Protein AF-A0A9E5Y5Z8-F1 (afdb_monomer_lite)

Secondary structure (DSSP, 8-state):
--EE-SSEEEEEEE-SS---SSS--EEEEEEEEETTEE-B--EEEEE------TTTTEEEEEEEB-SS---TT--EEEEEEETTT--EEEEEEEEE--------

Sequence (104 aa):
DHRITTGRHRFEILQTEAVSERIKAVTYKIGIYAGSEPVSDIQTVTFDSVSQEMADRKKEIILTLKNMVFSNTGKYRLVFRDANTDIDEQFIPVRIDRAFTSDF

pLDDT: mean 79.17, std 12.43, range [38.31, 92.38]

Foldseek 3Di:
DAEAQDQKDKDKDFQPDADDPVRAWWKKFKFKDQVPHTQKHTDIDIRHHNDPDRVSRIDIDIIGGDPDDDDQPTFMKIFIATPVVRHGPDIDTYGYPNDPPPPD

Structure (mmCIF, N/CA/C/O backbone):
data_AF-A0A9E5Y5Z8-F1
#
_entry.id   AF-A0A9E5Y5Z8-F1
#
loop_
_atom_site.group_PDB
_atom_site.id
_atom_site.type_symbol
_atom_site.label_atom_id
_atom_site.label_alt_id
_atom_site.label_comp_id
_atom_site.label_asym_id
_atom_site.label_entity_id
_atom_site.label_seq_id
_atom_site.pdbx_PDB_ins_code
_atom_site.Cartn_x
_atom_site.Cartn_y
_atom_site.Cartn_z
_atom_site.occupancy
_atom_site.B_iso_or_equiv
_atom_site.auth_seq_id
_atom_site.auth_comp_id
_atom_site.auth_asym_id
_atom_site.auth_atom_id
_atom_site.pdbx_PDB_model_num
ATOM 1 N N . ASP A 1 1 ? -6.022 12.139 -8.977 1.00 49.50 1 ASP A N 1
ATOM 2 C CA . ASP A 1 1 ? -4.971 11.445 -9.746 1.00 49.50 1 ASP A CA 1
ATOM 3 C C . ASP A 1 1 ? -3.765 11.332 -8.820 1.00 49.50 1 ASP A C 1
ATOM 5 O O . ASP A 1 1 ? -3.320 12.356 -8.319 1.00 49.50 1 ASP A O 1
ATOM 9 N N . HIS A 1 2 ? -3.357 10.114 -8.450 1.00 60.34 2 HIS A N 1
ATOM 10 C CA . HIS A 1 2 ? -2.224 9.889 -7.543 1.00 60.34 2 HIS A CA 1
ATOM 11 C C . HIS A 1 2 ? -0.967 9.664 -8.392 1.00 60.34 2 HIS A C 1
ATOM 13 O O . HIS A 1 2 ? -0.840 8.610 -9.024 1.00 60.34 2 HIS A O 1
ATOM 19 N N . ARG A 1 3 ? -0.071 10.661 -8.430 1.00 65.06 3 ARG A N 1
ATOM 20 C CA . ARG A 1 3 ? 1.183 10.630 -9.197 1.00 65.06 3 ARG A CA 1
ATOM 21 C C . ARG A 1 3 ? 2.359 10.260 -8.295 1.00 65.06 3 ARG A C 1
ATOM 23 O O . ARG A 1 3 ? 2.608 10.933 -7.299 1.00 65.06 3 ARG A O 1
ATOM 30 N N . ILE A 1 4 ? 3.113 9.235 -8.682 1.00 71.38 4 ILE A N 1
ATOM 31 C CA . ILE A 1 4 ? 4.318 8.783 -7.975 1.00 71.38 4 ILE A CA 1
ATOM 32 C C . ILE A 1 4 ? 5.540 9.091 -8.842 1.00 71.38 4 ILE A C 1
ATOM 34 O O . ILE A 1 4 ? 5.668 8.550 -9.939 1.00 71.38 4 ILE A O 1
ATOM 38 N N . THR A 1 5 ? 6.432 9.955 -8.358 1.00 66.12 5 THR A N 1
ATOM 39 C CA . THR A 1 5 ? 7.685 10.337 -9.040 1.00 66.12 5 THR A CA 1
ATOM 40 C C . THR A 1 5 ? 8.927 9.752 -8.359 1.00 66.12 5 THR A C 1
ATOM 42 O O . THR A 1 5 ? 9.971 9.585 -8.988 1.00 66.12 5 THR A O 1
ATOM 45 N N . THR A 1 6 ? 8.826 9.394 -7.077 1.00 69.56 6 THR A N 1
ATOM 46 C CA . THR A 1 6 ? 9.930 8.899 -6.245 1.00 69.56 6 THR A CA 1
ATOM 47 C C . THR A 1 6 ? 9.903 7.380 -6.082 1.00 69.56 6 THR A C 1
ATOM 49 O O . THR A 1 6 ? 8.850 6.750 -6.100 1.00 69.56 6 THR A O 1
ATOM 52 N N . GLY A 1 7 ? 11.079 6.768 -5.884 1.00 74.12 7 GLY A N 1
ATOM 53 C CA . GLY A 1 7 ? 11.193 5.321 -5.638 1.00 74.12 7 GLY A CA 1
ATOM 54 C C . GLY A 1 7 ? 10.587 4.865 -4.306 1.00 74.12 7 GLY A C 1
ATOM 55 O O . GLY A 1 7 ? 10.182 3.720 -4.184 1.00 74.12 7 GLY A O 1
ATOM 56 N N . ARG A 1 8 ? 10.482 5.755 -3.318 1.00 83.06 8 ARG A N 1
ATOM 57 C CA . ARG A 1 8 ? 9.711 5.542 -2.089 1.00 83.06 8 ARG A CA 1
ATOM 58 C C . ARG A 1 8 ? 8.592 6.557 -2.030 1.00 83.06 8 ARG A C 1
ATOM 60 O O . ARG A 1 8 ? 8.849 7.751 -2.185 1.00 83.06 8 ARG A O 1
ATOM 67 N N . HIS A 1 9 ? 7.380 6.083 -1.787 1.00 82.94 9 HIS A N 1
ATOM 68 C CA . HIS A 1 9 ? 6.220 6.934 -1.597 1.00 82.94 9 HIS A CA 1
ATOM 69 C C . HIS A 1 9 ? 5.497 6.537 -0.317 1.00 82.94 9 HIS A C 1
ATOM 71 O O . HIS A 1 9 ? 5.238 5.356 -0.075 1.00 82.94 9 HIS A O 1
ATOM 77 N N . ARG A 1 10 ? 5.199 7.536 0.512 1.00 86.56 10 ARG A N 1
ATOM 78 C CA . ARG A 1 10 ? 4.410 7.350 1.722 1.00 86.56 10 ARG A CA 1
ATOM 79 C C . ARG A 1 10 ? 2.938 7.472 1.360 1.00 86.56 10 ARG A C 1
ATOM 81 O O . ARG A 1 10 ? 2.521 8.495 0.830 1.00 86.56 10 ARG A O 1
ATOM 88 N N . PHE A 1 11 ? 2.171 6.442 1.671 1.00 84.81 11 PHE A N 1
ATOM 89 C CA . PHE A 1 11 ? 0.723 6.448 1.571 1.00 84.81 11 PHE A CA 1
ATOM 90 C C . PHE A 1 11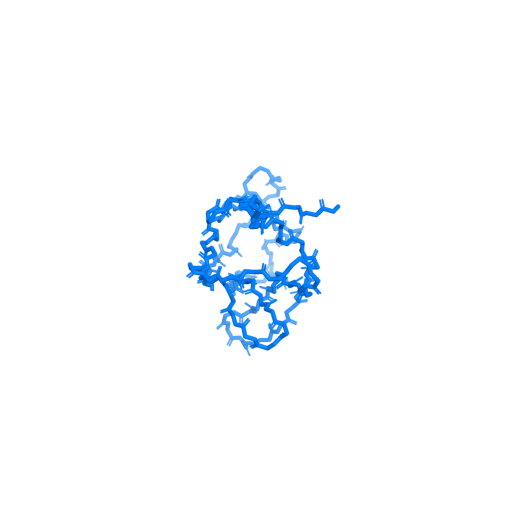 ? 0.138 6.564 2.972 1.00 84.81 11 PHE A C 1
ATOM 92 O O . PHE A 1 11 ? 0.552 5.861 3.892 1.00 84.81 11 PHE A O 1
ATOM 99 N N . GLU A 1 12 ? -0.822 7.466 3.129 1.00 85.69 12 GLU A N 1
ATOM 100 C CA . GLU A 1 12 ? -1.670 7.512 4.312 1.00 85.69 12 GLU A CA 1
ATOM 101 C C . GLU A 1 12 ? -2.924 6.701 4.002 1.00 85.69 12 GLU A C 1
ATOM 103 O O . GLU A 1 12 ? -3.689 7.040 3.099 1.00 85.69 12 GLU A O 1
ATOM 108 N N . ILE A 1 13 ? -3.097 5.597 4.718 1.00 83.69 13 ILE A N 1
ATOM 109 C CA . ILE A 1 13 ? -4.268 4.745 4.606 1.00 83.69 13 ILE A CA 1
ATOM 110 C C . ILE A 1 13 ? -5.175 5.064 5.780 1.00 83.69 13 ILE A C 1
ATOM 112 O O . ILE A 1 13 ? -4.799 4.897 6.941 1.00 83.69 13 ILE A O 1
ATOM 116 N N . LEU A 1 14 ? -6.379 5.527 5.471 1.00 81.50 14 LEU A N 1
ATOM 117 C CA . LEU A 1 14 ? -7.419 5.712 6.464 1.00 81.50 14 LEU A CA 1
ATOM 118 C C . LEU A 1 14 ? -8.250 4.437 6.534 1.00 81.50 14 LEU A C 1
ATOM 120 O O . LEU A 1 14 ? -8.851 4.032 5.540 1.00 81.50 14 LEU A O 1
ATOM 124 N N . GLN A 1 15 ? -8.327 3.836 7.716 1.00 74.69 15 GLN A N 1
ATOM 125 C CA . GLN A 1 15 ? -9.322 2.809 7.978 1.00 74.69 15 GLN A CA 1
ATOM 126 C C . GLN A 1 15 ? -10.696 3.486 7.921 1.00 74.69 15 GLN A C 1
ATOM 128 O O . GLN A 1 15 ? -11.050 4.277 8.797 1.00 74.69 15 GLN A O 1
ATOM 133 N N . THR A 1 16 ? -11.483 3.212 6.887 1.00 67.81 16 THR A N 1
ATOM 134 C CA . THR A 1 16 ? -12.826 3.792 6.754 1.00 67.81 16 THR A CA 1
ATOM 135 C C . THR A 1 16 ? -13.768 3.230 7.824 1.00 67.81 16 THR A C 1
ATOM 137 O O . THR A 1 16 ? -14.521 3.984 8.438 1.00 67.81 16 THR A O 1
ATOM 140 N N . GLU A 1 17 ? -13.635 1.947 8.182 1.00 62.75 17 GLU A N 1
ATOM 141 C CA . GLU A 1 17 ? -14.571 1.228 9.072 1.00 62.75 17 GLU A CA 1
ATOM 142 C C . GLU A 1 17 ? -13.949 0.806 10.406 1.00 62.75 17 GLU A C 1
ATOM 144 O O . GLU A 1 17 ? -12.902 0.155 10.423 1.00 62.75 17 GLU A O 1
ATOM 149 N N . ALA A 1 18 ? -14.503 1.282 11.531 1.00 66.19 18 ALA A N 1
ATOM 150 C CA . ALA A 1 18 ? -13.890 1.106 12.855 1.00 66.19 18 ALA A CA 1
ATOM 151 C C . ALA A 1 18 ? -14.011 -0.342 13.295 1.00 66.19 18 ALA A C 1
ATOM 153 O O . ALA A 1 18 ? -15.061 -0.946 13.079 1.00 66.19 18 ALA A O 1
ATOM 154 N N . VAL A 1 19 ? -12.969 -0.882 13.935 1.00 76.81 19 VAL A N 1
ATOM 155 C CA . VAL A 1 19 ? -13.074 -2.221 14.516 1.00 76.81 19 VAL A CA 1
ATOM 156 C C . VAL A 1 19 ? -14.166 -2.182 15.582 1.00 76.81 19 VAL A C 1
ATOM 158 O O . VAL A 1 19 ? -14.247 -1.267 16.398 1.00 76.81 19 VAL A O 1
ATOM 161 N N . SER A 1 20 ? -15.085 -3.130 15.509 1.00 69.19 20 SER A N 1
ATOM 162 C CA . SER A 1 20 ? -16.290 -3.237 16.331 1.00 69.19 20 SER A CA 1
ATOM 163 C C . SER A 1 20 ? -16.695 -4.709 16.400 1.00 69.19 20 SER A C 1
ATOM 165 O O . SER A 1 20 ? -16.141 -5.537 15.686 1.00 69.19 20 SER A O 1
ATOM 167 N N . GLU A 1 21 ? -17.706 -5.078 17.187 1.00 67.12 21 GLU A N 1
ATOM 168 C CA . GLU A 1 21 ? -18.154 -6.485 17.254 1.00 67.12 21 GLU A CA 1
ATOM 169 C C . GLU A 1 21 ? -18.520 -7.092 15.885 1.00 67.12 21 GLU A C 1
ATOM 171 O O . GLU A 1 21 ? -18.399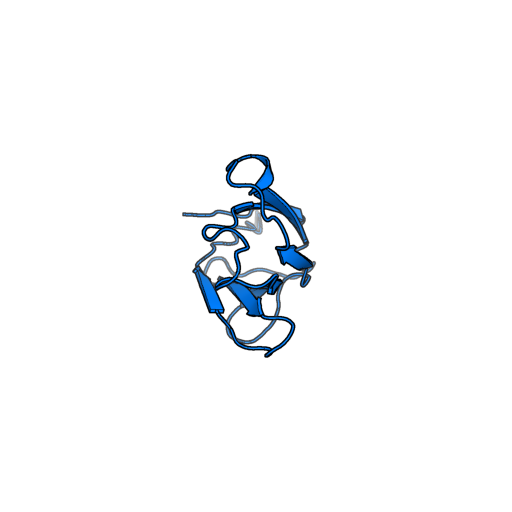 -8.300 15.685 1.00 67.12 21 GLU A O 1
ATOM 176 N N . ARG A 1 22 ? -18.925 -6.254 14.920 1.00 73.12 22 ARG A N 1
ATOM 177 C CA . ARG A 1 22 ? -19.187 -6.657 13.528 1.00 73.12 22 ARG A CA 1
ATOM 178 C C . ARG A 1 22 ? -17.974 -6.554 12.600 1.00 73.12 22 ARG A C 1
ATOM 180 O O . ARG A 1 22 ? -17.923 -7.284 11.618 1.00 73.12 22 ARG A O 1
ATOM 187 N N . ILE A 1 23 ? -17.026 -5.666 12.896 1.00 73.75 23 ILE A N 1
ATOM 188 C CA . ILE A 1 23 ? -15.858 -5.373 12.055 1.00 73.75 23 ILE A CA 1
ATOM 189 C C . ILE A 1 23 ? -14.621 -5.826 12.819 1.00 73.75 23 ILE A C 1
ATOM 191 O O . ILE A 1 23 ? -14.179 -5.152 13.743 1.00 73.75 23 ILE A O 1
ATOM 195 N N . LYS A 1 24 ? -14.077 -6.992 12.478 1.00 77.81 24 LYS A 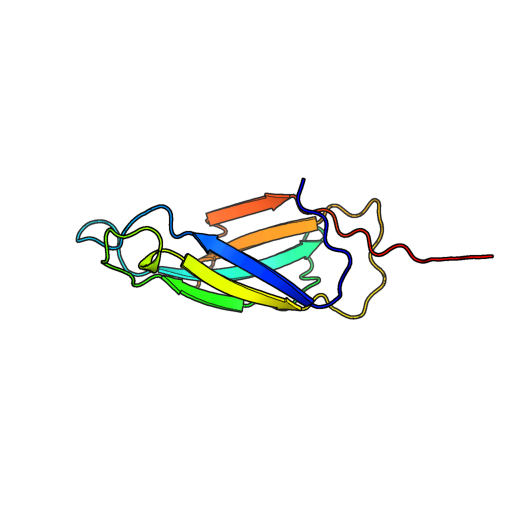N 1
ATOM 196 C CA . LYS A 1 24 ? -12.883 -7.512 13.153 1.00 77.81 24 LYS A CA 1
ATOM 197 C C . LYS A 1 24 ? -11.631 -6.779 12.686 1.00 77.81 24 LYS A C 1
ATOM 199 O O . LYS A 1 24 ? -11.607 -6.210 11.598 1.00 77.81 24 LYS A O 1
ATOM 204 N N . ALA A 1 25 ? -10.589 -6.841 13.513 1.00 81.25 25 ALA A N 1
ATOM 205 C CA . ALA A 1 25 ? -9.260 -6.429 13.096 1.00 81.25 25 ALA A CA 1
ATOM 206 C C . ALA A 1 25 ? -8.884 -7.176 11.812 1.00 81.25 25 ALA A C 1
ATOM 208 O O . ALA A 1 25 ? -8.973 -8.405 11.752 1.00 81.25 25 ALA A O 1
ATOM 209 N N . VAL A 1 26 ? -8.500 -6.420 10.792 1.00 82.62 26 VAL A N 1
ATOM 210 C CA . VAL A 1 26 ? -8.186 -6.939 9.462 1.00 82.62 26 VAL A CA 1
ATOM 211 C C . VAL A 1 26 ? -6.755 -6.565 9.122 1.00 82.62 26 VAL A C 1
ATOM 213 O O . VAL A 1 26 ? -6.263 -5.499 9.495 1.00 82.62 26 VAL A O 1
ATOM 216 N N . THR A 1 27 ? -6.054 -7.466 8.450 1.00 89.31 27 THR A N 1
ATOM 217 C CA . THR A 1 27 ? -4.666 -7.238 8.062 1.00 89.31 27 THR A CA 1
ATOM 218 C C . THR A 1 27 ? -4.632 -7.120 6.556 1.00 89.31 27 THR A C 1
ATOM 220 O O . THR A 1 27 ? -4.961 -8.078 5.880 1.00 89.31 27 THR A O 1
ATOM 223 N N . TYR A 1 28 ? -4.204 -5.985 6.018 1.00 89.69 28 TYR A N 1
ATOM 224 C CA . TYR A 1 28 ? -4.103 -5.773 4.578 1.00 89.69 28 TYR A CA 1
ATOM 225 C C . TYR A 1 28 ? -2.654 -5.813 4.108 1.00 89.69 28 TYR A C 1
ATOM 227 O O . TYR A 1 28 ? -1.785 -5.133 4.648 1.00 89.69 28 TYR A O 1
ATOM 235 N N . LYS A 1 29 ? -2.409 -6.571 3.046 1.00 92.38 29 LYS A N 1
ATOM 236 C CA . LYS A 1 29 ? -1.225 -6.520 2.194 1.00 92.38 29 LYS A CA 1
ATOM 237 C C . LYS A 1 29 ? -1.464 -5.485 1.101 1.00 92.38 29 LYS A C 1
ATOM 239 O O . LYS A 1 29 ? -2.331 -5.652 0.247 1.00 92.38 29 LYS A O 1
ATOM 244 N N . ILE A 1 30 ? -0.685 -4.417 1.127 1.00 91.69 30 ILE A N 1
ATOM 245 C CA . ILE A 1 30 ? -0.832 -3.273 0.236 1.00 91.69 30 ILE A CA 1
ATOM 246 C C . ILE A 1 30 ? 0.386 -3.224 -0.674 1.00 91.69 30 ILE A C 1
ATOM 248 O O . ILE A 1 30 ? 1.519 -3.172 -0.202 1.00 91.69 30 ILE A O 1
ATOM 252 N N . GLY A 1 31 ? 0.161 -3.236 -1.984 1.00 92.12 31 GLY A N 1
ATOM 253 C CA . GLY A 1 31 ? 1.236 -3.212 -2.972 1.00 92.12 31 GLY A CA 1
ATOM 254 C C . GLY A 1 31 ? 0.781 -2.633 -4.303 1.00 92.12 31 GLY A C 1
ATOM 255 O O . GLY A 1 31 ? -0.410 -2.569 -4.595 1.00 92.12 31 GLY A O 1
ATOM 256 N N . ILE A 1 32 ? 1.732 -2.191 -5.119 1.00 90.81 32 ILE A N 1
ATOM 257 C CA . ILE A 1 32 ? 1.487 -1.656 -6.456 1.00 90.81 32 ILE A CA 1
ATOM 258 C C . ILE A 1 32 ? 1.797 -2.738 -7.482 1.00 90.81 32 ILE A C 1
ATOM 260 O O . ILE A 1 32 ? 2.903 -3.279 -7.531 1.00 90.81 32 ILE A O 1
ATOM 264 N N . TYR A 1 33 ? 0.820 -2.996 -8.341 1.00 91.06 33 TYR A N 1
ATOM 265 C CA . TYR A 1 33 ? 0.878 -3.999 -9.390 1.00 91.06 33 TYR A CA 1
ATOM 266 C C . TYR A 1 33 ? 0.764 -3.342 -10.766 1.00 91.06 33 TYR A C 1
ATOM 268 O O . TYR A 1 33 ? -0.063 -2.451 -10.986 1.00 91.06 33 TYR A O 1
ATOM 276 N N . ALA A 1 34 ? 1.586 -3.802 -11.706 1.00 88.31 34 ALA A N 1
ATOM 277 C CA . ALA A 1 34 ? 1.459 -3.522 -13.128 1.00 88.31 34 ALA A CA 1
ATOM 278 C C . ALA A 1 34 ? 0.816 -4.741 -13.800 1.00 88.31 34 ALA A C 1
ATOM 280 O O . ALA A 1 34 ? 1.470 -5.745 -14.076 1.00 88.31 34 ALA A O 1
ATOM 281 N N . GLY A 1 35 ? -0.498 -4.684 -14.019 1.00 85.06 35 GLY A N 1
ATOM 282 C CA . GLY A 1 35 ? -1.245 -5.859 -14.475 1.00 85.06 35 GLY A CA 1
ATOM 283 C C . GLY A 1 35 ? -1.286 -6.938 -13.391 1.00 85.06 35 GLY A C 1
ATOM 284 O O . GLY A 1 35 ? -2.016 -6.771 -12.418 1.00 85.06 35 GLY A O 1
ATOM 285 N N . SER A 1 36 ? -0.512 -8.009 -13.569 1.00 82.88 36 SER A N 1
ATOM 286 C CA . SER A 1 36 ? -0.397 -9.133 -12.623 1.00 82.88 36 SER A CA 1
ATOM 287 C C . SER A 1 36 ? 0.929 -9.147 -11.857 1.00 82.88 36 SER A C 1
ATOM 289 O O . SER A 1 36 ? 1.095 -9.958 -10.951 1.00 82.88 36 SER A O 1
ATOM 291 N N . GLU A 1 37 ? 1.877 -8.270 -12.202 1.00 85.44 37 GLU A N 1
ATOM 292 C CA . GLU A 1 37 ? 3.217 -8.284 -11.618 1.00 85.44 37 GLU A CA 1
ATOM 293 C C . GLU A 1 37 ? 3.370 -7.200 -10.537 1.00 85.44 37 GLU A C 1
ATOM 295 O O . GLU A 1 37 ? 3.067 -6.031 -10.800 1.00 85.44 37 GLU A O 1
ATOM 300 N N . PRO A 1 38 ? 3.839 -7.538 -9.320 1.00 89.25 38 PRO A N 1
ATOM 301 C CA . PRO A 1 38 ? 4.114 -6.549 -8.285 1.00 89.25 38 PRO A CA 1
ATOM 302 C C . PRO A 1 38 ? 5.357 -5.731 -8.650 1.00 89.25 38 PRO A C 1
ATOM 304 O O . PRO A 1 38 ? 6.476 -6.254 -8.719 1.00 89.25 38 PRO A O 1
ATOM 307 N N . VAL A 1 39 ? 5.165 -4.427 -8.838 1.00 89.44 39 VAL A N 1
ATOM 308 C CA . VAL A 1 39 ? 6.225 -3.460 -9.170 1.00 89.44 39 VAL A CA 1
ATOM 309 C C . VAL A 1 39 ? 6.678 -2.632 -7.966 1.00 89.44 39 VAL A C 1
ATOM 311 O O . VAL A 1 39 ? 7.564 -1.786 -8.085 1.00 89.44 39 VAL A O 1
ATOM 314 N N . SER A 1 40 ? 6.102 -2.882 -6.793 1.00 91.06 40 SER A N 1
ATOM 315 C CA . SER A 1 40 ? 6.571 -2.378 -5.503 1.00 91.06 40 SER A CA 1
ATOM 316 C C . SER A 1 40 ? 6.775 -3.511 -4.506 1.00 91.06 40 SER A C 1
ATOM 318 O O . SER A 1 40 ? 6.412 -4.660 -4.763 1.00 91.06 40 SER A O 1
ATOM 320 N N . ASP A 1 41 ? 7.325 -3.157 -3.350 1.00 92.19 41 ASP A N 1
ATOM 321 C CA . ASP A 1 41 ? 7.229 -3.971 -2.144 1.00 92.19 41 ASP A CA 1
ATOM 322 C C . ASP A 1 41 ? 5.774 -4.051 -1.640 1.00 92.19 41 ASP A C 1
ATOM 324 O O . ASP A 1 41 ? 4.945 -3.201 -1.995 1.00 92.19 41 ASP A O 1
ATOM 328 N N . ILE A 1 42 ? 5.468 -5.078 -0.848 1.00 91.69 42 ILE A N 1
ATOM 329 C CA . ILE A 1 42 ? 4.132 -5.346 -0.313 1.00 91.69 42 ILE A CA 1
ATOM 330 C C . ILE A 1 42 ? 4.175 -5.080 1.188 1.00 91.69 42 ILE A C 1
ATOM 332 O O . ILE A 1 42 ? 4.703 -5.871 1.965 1.00 91.69 42 ILE A O 1
ATOM 336 N N . GLN A 1 43 ? 3.563 -3.978 1.605 1.00 91.75 43 GLN A N 1
ATOM 337 C CA . GLN A 1 43 ? 3.493 -3.608 3.011 1.00 91.75 43 GLN A CA 1
ATOM 338 C C . GLN A 1 43 ? 2.290 -4.278 3.663 1.00 91.75 43 GLN A C 1
ATOM 340 O O . GLN A 1 43 ? 1.167 -4.152 3.183 1.00 91.75 43 GLN A O 1
ATOM 345 N N . THR A 1 44 ? 2.516 -4.967 4.777 1.00 90.81 44 THR A N 1
ATOM 346 C CA . THR A 1 44 ? 1.439 -5.578 5.562 1.00 90.81 44 THR A CA 1
ATOM 347 C C . THR A 1 44 ? 1.069 -4.652 6.716 1.00 90.81 44 THR A C 1
ATOM 349 O O . THR A 1 44 ? 1.927 -4.305 7.525 1.00 90.81 44 THR A O 1
ATOM 352 N N . VAL A 1 45 ? -0.195 -4.242 6.788 1.00 87.75 45 VAL A N 1
ATOM 353 C CA . VAL A 1 45 ? -0.726 -3.360 7.833 1.00 87.75 45 VAL A CA 1
ATOM 354 C C . VAL A 1 45 ? -1.884 -4.030 8.530 1.00 87.75 45 VAL A C 1
ATOM 356 O O . VAL A 1 45 ? -2.852 -4.426 7.888 1.00 87.75 45 VAL A O 1
ATOM 359 N N . THR A 1 46 ? -1.816 -4.087 9.852 1.00 86.81 46 THR A N 1
ATOM 360 C CA . THR A 1 46 ? -2.944 -4.497 10.682 1.00 86.81 46 THR A CA 1
ATOM 361 C C . THR A 1 46 ? -3.752 -3.275 11.097 1.00 86.81 46 THR A C 1
ATOM 363 O O . THR A 1 46 ? -3.214 -2.284 11.600 1.00 86.81 46 THR A O 1
ATOM 366 N N . PHE A 1 47 ? -5.048 -3.355 10.832 1.00 83.00 47 PHE A N 1
ATOM 367 C CA . PHE A 1 47 ? -6.066 -2.377 11.170 1.00 83.00 47 PHE A CA 1
ATOM 368 C C . PHE A 1 47 ? -6.905 -2.938 12.314 1.00 83.00 47 PHE A C 1
ATOM 370 O O . PHE A 1 47 ? -7.955 -3.541 12.104 1.00 83.00 47 PHE A O 1
ATOM 377 N N . ASP A 1 48 ? -6.387 -2.790 13.530 1.00 81.44 48 ASP A N 1
ATOM 378 C CA . ASP A 1 48 ? -7.012 -3.227 14.780 1.00 81.44 48 ASP A CA 1
ATOM 379 C C . ASP A 1 48 ? -7.631 -2.070 15.588 1.00 81.44 48 ASP A C 1
ATOM 381 O O . ASP A 1 48 ? -8.192 -2.295 16.660 1.00 81.44 48 ASP A O 1
ATOM 385 N N . SER A 1 49 ? -7.592 -0.837 15.063 1.00 76.25 49 SER A N 1
ATOM 386 C CA . SER A 1 49 ? -8.067 0.350 15.779 1.00 76.25 49 SER A CA 1
ATOM 387 C C . SER A 1 49 ? -9.579 0.293 16.037 1.00 76.25 49 SER A C 1
ATOM 389 O O . SER A 1 49 ? -10.399 0.415 15.116 1.00 76.25 49 SER A O 1
ATOM 391 N N . VAL A 1 50 ? -9.930 0.159 17.321 1.00 75.50 50 VAL A N 1
ATOM 392 C CA . VAL A 1 50 ? -11.297 0.267 17.876 1.00 75.50 50 VAL A CA 1
ATOM 393 C C . VAL A 1 50 ? -11.722 1.718 18.127 1.00 75.50 50 VAL A C 1
ATOM 395 O O . VAL A 1 50 ? -12.895 2.000 18.372 1.00 75.50 50 VAL A O 1
ATOM 398 N N . SER A 1 51 ? -10.768 2.647 18.075 1.00 72.94 51 SER A N 1
ATOM 399 C CA . SER A 1 51 ? -10.988 4.077 18.268 1.00 72.94 51 SER A CA 1
ATOM 400 C C . SER A 1 51 ? -11.933 4.636 17.202 1.00 72.94 51 SER A C 1
ATOM 402 O O . SER A 1 51 ? -11.791 4.347 16.014 1.00 72.94 51 SER A O 1
ATOM 404 N N . GLN A 1 52 ? -12.881 5.482 17.612 1.00 67.12 52 GLN A N 1
ATOM 405 C CA . GLN A 1 52 ? -13.759 6.211 16.684 1.00 67.12 52 GLN A CA 1
ATOM 406 C C . GLN A 1 52 ? -13.070 7.443 16.077 1.00 67.12 52 GLN A C 1
ATOM 408 O O . GLN A 1 52 ? -13.553 8.012 15.098 1.00 67.12 52 GLN A O 1
ATOM 413 N N . GLU A 1 53 ? -11.935 7.857 16.643 1.00 74.75 53 GLU A N 1
ATOM 414 C CA . GLU A 1 53 ? -11.185 9.017 16.181 1.00 74.75 53 GLU A CA 1
ATOM 415 C C . GLU A 1 53 ? -10.497 8.740 14.845 1.00 74.75 53 GLU A C 1
ATOM 417 O O . GLU A 1 53 ? -9.666 7.844 14.714 1.00 74.75 53 GLU A O 1
ATOM 422 N N . MET A 1 54 ? -10.802 9.563 13.839 1.00 71.94 54 MET A N 1
ATOM 423 C CA . MET A 1 54 ? -10.205 9.445 12.505 1.00 71.94 54 MET A CA 1
ATOM 424 C C . MET A 1 54 ? -8.677 9.552 12.523 1.00 71.94 54 MET A C 1
ATOM 426 O O . MET A 1 54 ? -8.033 8.965 11.662 1.00 71.94 54 MET A O 1
ATOM 430 N N . ALA A 1 55 ? -8.094 10.290 13.474 1.00 75.81 55 ALA A N 1
ATOM 431 C CA . ALA A 1 55 ? -6.644 10.441 13.596 1.00 75.81 55 ALA A CA 1
ATOM 432 C C . ALA A 1 55 ? -5.959 9.123 13.990 1.00 75.81 55 ALA A C 1
ATOM 434 O O . ALA A 1 55 ? -4.983 8.732 13.358 1.00 75.81 55 ALA A O 1
ATOM 435 N N . ASP A 1 56 ? -6.536 8.402 14.952 1.00 74.12 56 ASP A N 1
ATOM 436 C CA . ASP A 1 56 ? -6.116 7.055 15.371 1.00 74.12 56 ASP A CA 1
ATOM 437 C C . ASP A 1 56 ? -6.411 5.996 14.279 1.00 74.12 56 ASP A C 1
ATOM 439 O O . ASP A 1 56 ? -5.830 4.912 14.219 1.00 74.12 56 ASP A O 1
ATOM 443 N N . ARG A 1 57 ? -7.333 6.378 13.383 1.00 79.44 57 ARG A N 1
ATOM 444 C CA . ARG A 1 57 ? -7.798 5.748 12.139 1.00 79.44 57 ARG A CA 1
ATOM 445 C C . ARG A 1 57 ? -6.742 5.588 11.042 1.00 79.44 57 ARG A C 1
ATOM 447 O O . ARG A 1 57 ? -6.941 4.848 10.074 1.00 79.44 57 ARG A O 1
ATOM 454 N N . LYS A 1 58 ? -5.677 6.387 11.120 1.00 82.62 58 LYS A N 1
ATOM 455 C CA . LYS A 1 58 ? -4.701 6.566 10.042 1.00 82.62 58 LYS A CA 1
ATOM 456 C C . LYS A 1 58 ? -3.483 5.692 10.268 1.00 82.62 58 LYS A C 1
ATOM 458 O O . LYS A 1 58 ? -2.813 5.779 11.292 1.00 82.62 58 LYS A O 1
ATOM 463 N N . LYS A 1 59 ? -3.137 4.911 9.252 1.00 85.00 59 LYS A N 1
ATOM 464 C CA . LYS A 1 59 ? -1.875 4.179 9.180 1.00 85.00 59 LYS A CA 1
ATOM 465 C C . LYS A 1 59 ? -1.046 4.751 8.045 1.00 85.00 59 LYS A C 1
ATOM 467 O O . LYS A 1 59 ? -1.501 4.833 6.906 1.00 85.00 59 LYS A O 1
ATOM 472 N N . GLU A 1 60 ? 0.185 5.139 8.347 1.00 86.25 60 GLU A N 1
ATOM 473 C CA . GLU A 1 60 ? 1.156 5.440 7.305 1.00 86.25 60 GLU A CA 1
ATOM 474 C C . GLU A 1 60 ? 1.844 4.157 6.841 1.00 86.25 60 GLU A C 1
ATOM 476 O O . GLU A 1 60 ? 2.264 3.330 7.649 1.00 86.25 60 GLU A O 1
ATOM 481 N N . ILE A 1 61 ? 1.991 4.007 5.530 1.00 88.38 61 ILE A N 1
ATOM 482 C CA . ILE A 1 61 ? 2.852 2.991 4.934 1.00 88.38 61 ILE A CA 1
ATOM 483 C C . ILE A 1 61 ? 3.813 3.636 3.964 1.00 88.38 61 ILE A C 1
ATOM 485 O O . ILE A 1 61 ? 3.498 4.633 3.320 1.00 88.38 61 ILE A O 1
ATOM 489 N N . ILE A 1 62 ? 4.978 3.027 3.807 1.00 89.00 62 ILE A N 1
ATOM 490 C CA . ILE A 1 62 ? 5.959 3.449 2.818 1.00 89.00 62 ILE A CA 1
ATOM 491 C C . ILE A 1 62 ? 6.075 2.328 1.798 1.00 89.00 62 ILE A C 1
ATOM 493 O O . ILE A 1 62 ? 6.634 1.275 2.091 1.00 89.00 62 ILE A O 1
ATOM 497 N N . LEU A 1 63 ? 5.552 2.555 0.596 1.00 89.75 63 LEU A N 1
ATOM 498 C CA . LEU A 1 63 ? 5.735 1.632 -0.517 1.00 89.75 63 LEU A CA 1
ATOM 499 C C . LEU A 1 63 ? 7.003 2.015 -1.271 1.00 89.75 63 LEU A C 1
ATOM 501 O O . LEU A 1 63 ? 7.194 3.167 -1.674 1.00 89.75 63 LEU A O 1
ATOM 505 N N . THR A 1 64 ? 7.880 1.031 -1.453 1.00 89.56 64 THR A N 1
ATOM 506 C CA . THR A 1 64 ? 9.096 1.185 -2.251 1.00 89.56 64 THR A CA 1
ATOM 507 C C . THR A 1 64 ? 8.858 0.555 -3.618 1.00 89.56 64 THR A C 1
ATOM 509 O O . THR A 1 64 ? 8.671 -0.653 -3.724 1.00 89.56 64 THR A O 1
ATOM 512 N N . LEU A 1 65 ? 8.842 1.374 -4.665 1.00 87.81 65 LEU A N 1
ATOM 513 C CA . LEU A 1 65 ? 8.853 0.925 -6.050 1.00 87.81 65 LEU A CA 1
ATOM 514 C C . LEU A 1 65 ? 10.167 0.197 -6.349 1.00 87.81 65 LEU A C 1
ATOM 516 O O . LEU A 1 65 ? 11.246 0.640 -5.943 1.00 87.81 65 LEU A O 1
ATOM 520 N N . LYS A 1 66 ? 10.081 -0.903 -7.097 1.00 85.62 66 LYS A N 1
ATOM 521 C CA . LYS A 1 66 ? 11.256 -1.633 -7.574 1.00 85.62 66 LYS A CA 1
ATOM 522 C C . LYS A 1 66 ? 12.114 -0.725 -8.449 1.00 85.62 66 LYS A C 1
ATOM 524 O O . LYS A 1 66 ? 11.613 0.166 -9.135 1.00 85.62 66 LYS A O 1
ATOM 529 N N . ASN A 1 67 ? 13.423 -0.961 -8.453 1.00 78.88 67 ASN A N 1
ATOM 530 C CA . ASN A 1 67 ? 14.332 -0.225 -9.324 1.00 78.88 67 ASN A CA 1
ATOM 531 C C . ASN A 1 67 ? 14.268 -0.760 -10.764 1.00 78.88 67 ASN A C 1
ATOM 533 O O . ASN A 1 67 ? 15.203 -1.390 -11.245 1.00 78.88 67 ASN A O 1
ATOM 537 N N . MET A 1 68 ? 13.130 -0.545 -11.419 1.00 76.50 68 MET A N 1
ATOM 538 C CA . MET A 1 68 ? 12.870 -0.950 -12.796 1.00 76.50 68 MET A CA 1
ATOM 539 C C . MET A 1 68 ? 12.439 0.245 -13.647 1.00 76.50 68 MET A C 1
ATOM 541 O O . MET A 1 68 ? 12.164 1.336 -13.133 1.00 76.50 68 MET A O 1
ATOM 545 N N . VAL A 1 69 ? 12.397 0.035 -14.961 1.00 74.44 69 VAL A N 1
ATOM 546 C CA . VAL A 1 69 ? 11.881 1.024 -15.907 1.00 74.44 69 VAL A CA 1
ATOM 547 C C . VAL A 1 69 ? 10.361 0.964 -15.877 1.00 74.44 69 VAL A C 1
ATOM 549 O O . VAL A 1 69 ? 9.759 -0.046 -16.232 1.00 74.44 69 VAL A O 1
ATOM 552 N N . PHE A 1 70 ? 9.743 2.055 -15.441 1.00 79.38 70 PHE A N 1
ATOM 553 C CA . PHE A 1 70 ? 8.296 2.204 -15.442 1.00 79.38 70 PHE A CA 1
ATOM 554 C C . PHE A 1 70 ? 7.879 2.873 -16.744 1.00 79.38 70 PHE A C 1
ATOM 556 O O . PHE A 1 70 ? 8.343 3.962 -17.071 1.00 79.38 70 PHE A O 1
ATOM 563 N N . SER A 1 71 ? 6.990 2.237 -17.497 1.00 75.31 71 SER A N 1
ATOM 564 C CA . SER A 1 71 ? 6.384 2.863 -18.667 1.00 75.31 71 SER A CA 1
ATOM 565 C C . SER A 1 71 ? 5.350 3.903 -18.230 1.00 75.31 71 SER A C 1
ATOM 567 O O . SER A 1 71 ? 4.489 3.595 -17.407 1.00 75.31 71 SER A O 1
ATOM 569 N N . ASN A 1 72 ? 5.369 5.098 -18.826 1.00 71.06 72 ASN A N 1
ATOM 570 C CA . ASN A 1 72 ? 4.346 6.133 -18.593 1.00 71.06 72 ASN A CA 1
ATOM 571 C C . ASN A 1 72 ? 2.948 5.678 -19.076 1.00 71.06 72 ASN A C 1
ATOM 573 O O . ASN A 1 72 ? 1.928 5.973 -18.466 1.00 71.06 72 ASN A O 1
ATOM 577 N N . THR A 1 73 ? 2.910 4.842 -20.121 1.00 74.31 73 T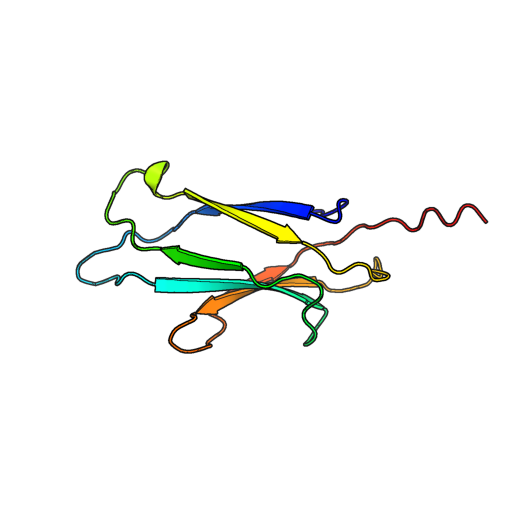HR A N 1
ATOM 578 C CA . THR A 1 73 ? 1.688 4.160 -20.595 1.00 74.31 73 THR A CA 1
ATOM 579 C C . THR A 1 73 ? 1.279 2.956 -19.722 1.00 74.31 73 THR A C 1
ATOM 581 O O . THR A 1 73 ? 0.255 2.312 -19.954 1.00 74.31 73 THR A O 1
ATOM 584 N N . GLY A 1 74 ? 2.082 2.616 -18.708 1.00 75.75 74 GLY A N 1
ATOM 585 C CA . GLY A 1 74 ? 1.814 1.499 -17.810 1.00 75.75 74 GLY A CA 1
ATOM 586 C C . GLY A 1 74 ? 0.580 1.759 -16.945 1.00 75.75 74 GLY A C 1
ATOM 587 O O . GLY A 1 74 ? 0.433 2.820 -16.340 1.00 75.75 74 GLY A O 1
ATOM 588 N N . LYS A 1 75 ? -0.324 0.777 -16.869 1.00 83.50 75 LYS A N 1
ATOM 589 C CA . LYS A 1 75 ? -1.481 0.822 -15.965 1.00 83.50 75 LYS A CA 1
ATOM 590 C C . LYS A 1 75 ? -1.089 0.230 -14.616 1.00 83.50 75 LYS A C 1
ATOM 592 O O . LYS A 1 75 ? -1.089 -0.992 -14.458 1.00 83.50 75 LYS A O 1
ATOM 597 N N . TYR A 1 76 ? -0.793 1.092 -13.652 1.00 88.81 76 TYR A N 1
ATOM 598 C CA . TYR A 1 76 ? -0.464 0.678 -12.292 1.00 88.81 76 TYR A CA 1
ATOM 599 C C . TYR A 1 76 ? -1.694 0.756 -11.396 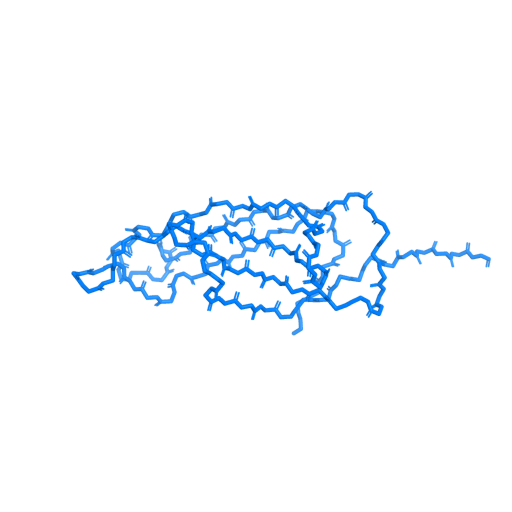1.00 88.81 76 TYR A C 1
ATOM 601 O O . TYR A 1 76 ? -2.530 1.654 -11.520 1.00 88.81 76 TYR A O 1
ATOM 609 N N . ARG A 1 77 ? -1.823 -0.212 -10.495 1.00 90.94 77 ARG A N 1
ATOM 610 C CA . ARG A 1 77 ? -2.913 -0.277 -9.527 1.00 90.94 77 ARG A CA 1
ATOM 611 C C . ARG A 1 77 ? -2.346 -0.614 -8.162 1.00 90.94 77 ARG A C 1
ATOM 613 O O . ARG A 1 77 ? -1.604 -1.579 -8.023 1.00 90.94 77 ARG A O 1
ATOM 620 N N . LEU A 1 78 ? -2.685 0.197 -7.176 1.00 90.06 78 LEU A N 1
ATOM 621 C CA . LEU A 1 78 ? -2.437 -0.098 -5.778 1.00 90.06 78 LEU A CA 1
ATOM 622 C C . LEU A 1 7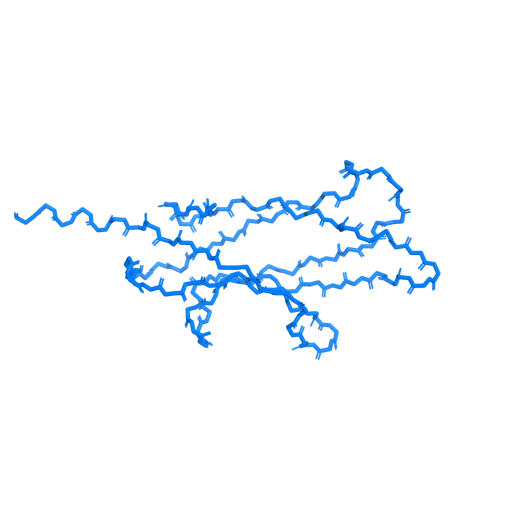8 ? -3.549 -1.032 -5.307 1.00 90.06 78 LEU A C 1
ATOM 624 O O . LEU A 1 78 ? -4.719 -0.678 -5.402 1.00 90.06 78 LEU A O 1
ATOM 628 N N . VAL A 1 79 ? -3.186 -2.234 -4.885 1.00 91.62 79 VAL A N 1
ATOM 629 C CA . VAL A 1 79 ? -4.108 -3.301 -4.493 1.00 91.62 79 VAL A CA 1
ATOM 630 C C . VAL A 1 79 ? -4.018 -3.488 -2.986 1.00 91.62 79 VAL A C 1
ATOM 632 O O . VAL A 1 79 ? -2.918 -3.560 -2.435 1.00 91.62 79 VAL A O 1
ATOM 635 N N . PHE A 1 80 ? -5.180 -3.561 -2.346 1.00 90.44 80 PHE A N 1
ATOM 636 C CA . PHE A 1 80 ? -5.369 -3.942 -0.955 1.00 90.44 80 PHE A CA 1
ATOM 637 C C . PHE A 1 80 ? -5.872 -5.370 -0.948 1.00 90.44 80 PHE A C 1
ATOM 639 O O . PHE A 1 80 ? -6.988 -5.645 -1.388 1.00 90.44 80 PHE A O 1
ATOM 646 N N . ARG A 1 81 ? -5.032 -6.273 -0.468 1.00 90.69 81 ARG A N 1
ATOM 647 C CA . ARG A 1 81 ? -5.353 -7.684 -0.348 1.00 90.69 81 ARG A CA 1
ATOM 648 C C . ARG A 1 81 ? -5.451 -8.053 1.117 1.00 90.69 81 ARG A C 1
ATOM 650 O O . ARG A 1 81 ? -4.522 -7.762 1.860 1.00 90.69 81 ARG A O 1
ATOM 657 N N . ASP A 1 82 ? -6.522 -8.700 1.546 1.00 89.56 82 ASP A N 1
ATOM 658 C CA . ASP A 1 82 ? -6.596 -9.200 2.917 1.00 89.56 82 ASP A CA 1
ATOM 659 C C . ASP A 1 82 ? -5.545 -10.297 3.129 1.00 89.56 82 ASP A C 1
ATOM 661 O O . ASP A 1 82 ? -5.388 -11.216 2.331 1.00 89.56 82 ASP A O 1
ATOM 665 N N . ALA A 1 83 ? -4.773 -10.196 4.200 1.00 88.31 83 ALA A N 1
ATOM 666 C CA . ALA A 1 83 ? -3.685 -11.111 4.499 1.00 88.31 83 ALA A CA 1
ATOM 667 C C . ALA A 1 83 ? -4.190 -12.467 5.003 1.00 88.31 83 ALA A C 1
ATOM 669 O O . ALA A 1 83 ? -3.436 -13.437 4.938 1.00 88.31 83 ALA A O 1
ATOM 670 N N . ASN A 1 84 ? -5.426 -12.525 5.511 1.00 85.75 84 ASN A N 1
ATOM 671 C CA . ASN A 1 84 ? -6.018 -13.734 6.079 1.00 85.75 84 ASN A CA 1
ATOM 672 C C . ASN A 1 84 ? -6.645 -14.623 4.996 1.00 85.75 84 ASN A C 1
ATOM 674 O O . ASN A 1 84 ? -6.511 -15.842 5.040 1.00 85.75 84 ASN A O 1
ATOM 678 N N . THR A 1 85 ? -7.321 -14.010 4.028 1.00 85.88 85 THR A N 1
ATOM 679 C CA . THR A 1 85 ? -8.063 -14.672 2.947 1.00 85.88 85 THR A CA 1
ATOM 680 C C . THR A 1 85 ? -7.345 -14.605 1.599 1.00 85.88 85 THR A C 1
ATOM 682 O O . THR A 1 85 ? -7.699 -15.348 0.689 1.00 85.88 85 THR A O 1
ATOM 685 N N . ASP A 1 86 ? -6.327 -13.747 1.470 1.00 83.00 86 ASP A N 1
ATOM 686 C CA . ASP A 1 86 ? -5.606 -13.441 0.225 1.00 83.00 86 ASP A CA 1
ATOM 687 C C . ASP A 1 86 ? -6.516 -12.884 -0.893 1.00 83.00 86 ASP A C 1
ATOM 689 O O . ASP A 1 86 ? -6.181 -12.946 -2.075 1.00 83.00 86 ASP A O 1
ATOM 693 N N . ILE A 1 87 ? -7.662 -12.301 -0.522 1.00 86.75 87 ILE A N 1
ATOM 694 C CA . ILE A 1 87 ? -8.639 -11.712 -1.446 1.00 86.75 87 ILE A CA 1
ATOM 695 C C . ILE A 1 87 ? -8.323 -10.232 -1.678 1.00 86.75 87 ILE A C 1
ATOM 697 O O . ILE A 1 87 ? -8.066 -9.486 -0.734 1.00 86.75 87 ILE A O 1
ATOM 701 N N . ASP A 1 88 ? -8.373 -9.793 -2.937 1.00 87.56 88 ASP A N 1
ATOM 702 C CA . ASP A 1 88 ? -8.262 -8.378 -3.302 1.00 87.56 88 ASP A CA 1
ATOM 703 C C . ASP A 1 88 ? -9.553 -7.637 -2.894 1.00 87.56 88 ASP A C 1
ATOM 705 O O . ASP A 1 88 ? -10.576 -7.738 -3.572 1.00 87.56 88 ASP A O 1
ATOM 709 N N . GLU A 1 89 ? -9.519 -6.893 -1.787 1.00 85.81 89 GLU A N 1
ATOM 710 C CA . GLU A 1 89 ? -10.671 -6.125 -1.289 1.00 85.81 89 GLU A CA 1
ATOM 711 C C . GLU A 1 89 ? -10.840 -4.796 -2.030 1.00 85.81 89 GLU A C 1
ATOM 713 O O . GLU A 1 89 ? -11.958 -4.354 -2.301 1.00 85.81 89 GLU A O 1
ATOM 718 N N . GLN A 1 90 ? -9.732 -4.147 -2.397 1.00 84.75 90 GLN A N 1
ATOM 719 C CA . GLN A 1 90 ? -9.779 -2.860 -3.085 1.00 84.75 90 GLN A CA 1
ATOM 720 C C . GLN A 1 90 ? -8.617 -2.686 -4.059 1.00 84.75 90 GLN A C 1
ATOM 722 O O . GLN A 1 90 ? -7.508 -3.168 -3.841 1.00 84.75 90 GLN A O 1
ATOM 727 N N . PHE A 1 91 ? -8.854 -1.931 -5.132 1.00 87.06 91 PHE A N 1
ATOM 728 C CA . PHE A 1 91 ? -7.800 -1.466 -6.023 1.00 87.06 91 PHE A CA 1
ATOM 729 C C . PHE A 1 91 ? -7.987 0.008 -6.375 1.00 87.06 91 PHE A C 1
ATOM 731 O O . PHE A 1 91 ? -9.098 0.482 -6.610 1.00 87.06 91 PHE A O 1
ATOM 738 N N . ILE A 1 92 ? -6.877 0.733 -6.454 1.00 87.25 92 ILE A N 1
ATOM 739 C CA . ILE A 1 92 ? -6.836 2.152 -6.791 1.00 87.25 92 ILE A CA 1
ATOM 740 C C . ILE A 1 92 ? -5.895 2.326 -7.984 1.00 87.25 92 ILE A C 1
ATOM 742 O O . ILE A 1 92 ? -4.723 1.960 -7.889 1.00 87.25 92 ILE A O 1
ATOM 746 N N . PRO A 1 93 ? -6.352 2.870 -9.123 1.00 85.81 93 PRO A N 1
ATOM 747 C CA . PRO A 1 93 ? -5.458 3.184 -10.230 1.00 85.81 93 PRO A CA 1
ATOM 748 C C . PRO A 1 93 ? -4.482 4.295 -9.823 1.00 85.81 93 PRO A C 1
ATOM 750 O O . PRO A 1 93 ? -4.891 5.368 -9.375 1.00 85.81 93 PRO A O 1
ATOM 753 N N . VAL A 1 94 ? -3.188 4.034 -9.998 1.00 85.00 94 VAL A N 1
ATOM 754 C CA . VAL A 1 94 ? -2.105 4.984 -9.717 1.00 85.00 94 VAL A CA 1
ATOM 755 C C . VAL A 1 94 ? -1.300 5.230 -10.985 1.00 85.00 94 VAL A C 1
ATOM 757 O O . VAL A 1 94 ? -1.166 4.351 -11.837 1.00 85.00 94 VAL A O 1
ATOM 760 N N . ARG A 1 95 ? -0.763 6.440 -11.135 1.00 82.00 95 ARG A N 1
ATOM 761 C CA . ARG A 1 95 ? 0.135 6.774 -12.242 1.00 82.00 95 ARG A CA 1
ATOM 762 C C . ARG A 1 95 ? 1.545 6.924 -11.706 1.00 82.00 95 ARG A C 1
ATOM 764 O O . ARG A 1 95 ? 1.814 7.769 -10.854 1.00 82.00 95 ARG A O 1
ATOM 771 N N . ILE A 1 96 ? 2.449 6.094 -12.212 1.00 82.31 96 ILE A N 1
ATOM 772 C CA . ILE A 1 96 ? 3.875 6.220 -11.930 1.00 82.31 96 ILE A CA 1
ATOM 773 C C . ILE A 1 96 ? 4.476 7.017 -13.074 1.00 82.31 96 ILE A C 1
ATOM 775 O O . ILE A 1 96 ? 4.622 6.519 -14.187 1.00 82.31 96 ILE A O 1
ATOM 779 N N . ASP A 1 97 ? 4.813 8.264 -12.782 1.00 70.56 97 ASP A N 1
ATOM 780 C CA . ASP A 1 97 ? 5.480 9.155 -13.715 1.00 70.56 97 ASP A CA 1
ATOM 781 C C . ASP A 1 97 ? 6.947 9.243 -13.292 1.00 70.56 97 ASP A C 1
ATOM 783 O O . ASP A 1 97 ? 7.422 10.229 -12.732 1.00 70.56 97 ASP A O 1
ATOM 787 N N . ARG A 1 98 ? 7.665 8.136 -13.495 1.00 64.62 98 ARG A N 1
ATOM 788 C CA . ARG A 1 98 ? 9.123 8.176 -13.567 1.00 64.62 98 ARG A CA 1
ATOM 789 C C . ARG A 1 98 ? 9.445 8.590 -14.990 1.00 64.62 98 ARG A C 1
ATOM 791 O O . ARG A 1 98 ? 9.538 7.747 -15.878 1.00 64.62 98 ARG A O 1
ATOM 798 N N . ALA A 1 99 ? 9.545 9.895 -15.215 1.00 48.28 99 ALA A N 1
ATOM 799 C CA . ALA A 1 99 ? 10.147 10.391 -16.434 1.00 48.28 99 ALA A CA 1
ATOM 800 C C . ALA A 1 99 ? 11.565 9.810 -16.500 1.00 48.28 99 ALA A C 1
ATOM 802 O O . ALA A 1 99 ? 12.437 10.159 -15.706 1.00 48.28 99 ALA A O 1
ATOM 803 N N . PHE A 1 100 ? 11.785 8.886 -17.434 1.00 44.19 100 PHE A N 1
ATOM 804 C CA . PHE A 1 100 ? 13.089 8.814 -18.060 1.00 44.19 100 PHE A CA 1
ATOM 805 C C . PHE A 1 100 ? 13.276 10.202 -18.665 1.00 44.19 100 PHE A C 1
ATOM 807 O O . PHE A 1 100 ? 12.634 10.533 -19.661 1.00 44.19 100 PHE A O 1
ATOM 814 N N . THR A 1 101 ? 14.099 11.041 -18.046 1.00 41.19 101 THR A N 1
ATOM 815 C CA . THR A 1 101 ? 14.722 12.136 -18.777 1.00 41.19 101 THR A CA 1
ATOM 816 C C . THR A 1 101 ? 15.696 11.468 -19.748 1.00 41.19 101 THR A C 1
ATOM 818 O O . THR A 1 101 ? 16.895 11.417 -19.505 1.00 41.19 101 THR A O 1
ATOM 821 N N . SER A 1 102 ? 15.169 10.844 -20.807 1.00 40.31 102 SER A N 1
ATOM 822 C CA . SER A 1 102 ? 15.927 10.661 -22.039 1.00 40.31 102 SER A CA 1
ATOM 823 C C . SER A 1 102 ? 15.970 12.039 -22.678 1.00 40.31 102 SER A C 1
ATOM 825 O O . SER A 1 102 ? 15.154 12.374 -23.529 1.00 40.31 102 SER A O 1
ATOM 827 N N . ASP A 1 103 ? 16.876 12.858 -22.162 1.00 38.31 103 ASP A N 1
ATOM 828 C CA . ASP A 1 103 ? 17.528 13.879 -22.962 1.00 38.31 103 ASP A CA 1
ATOM 829 C C . ASP A 1 103 ? 18.446 13.089 -23.906 1.00 38.31 103 ASP A C 1
ATOM 831 O O . ASP A 1 103 ? 19.449 12.516 -23.476 1.00 38.31 103 ASP A O 1
ATOM 835 N N . PHE A 1 104 ? 17.960 12.864 -25.126 1.00 44.16 104 PHE A N 1
ATOM 836 C CA . PHE A 1 104 ? 18.693 12.249 -26.230 1.00 44.16 104 PHE A CA 1
ATOM 837 C C . PHE A 1 104 ? 19.090 13.355 -27.201 1.00 44.16 104 PHE A C 1
ATOM 839 O O . PHE A 1 104 ? 18.229 14.235 -27.440 1.00 44.16 104 PHE A O 1
#

Radius of gyration: 15.43 Å; chains: 1; bounding box: 38×29×44 Å